Protein AF-A0A752C5B3-F1 (afdb_monomer_lite)

Organism: Salmonella montevideo (NCBI:txid115981)

Radius of gyration: 11.42 Å; chains: 1; bounding box: 33×16×28 Å

Foldseek 3Di:
DPALDDDPVLVVLLVCVLVVHDLVNCCVPVVDDSVVVVVSQVSSCVSVVHHSVVVSVVVD

pLDDT: mean 87.62, std 8.71, range [47.28, 93.44]

Secondary structure (DSSP, 8-state):
---SPPPHHHHHHHHHHHTT--HHHHHHHHT--HHHHHHHHHHHHHHHTS-HHHHHHHH-

Structure (mmCIF, N/CA/C/O backbone):
data_AF-A0A752C5B3-F1
#
_entry.id   AF-A0A752C5B3-F1
#
loop_
_atom_site.group_PDB
_atom_site.id
_atom_site.type_symbol
_atom_site.label_atom_id
_atom_site.label_alt_id
_atom_site.label_comp_id
_atom_site.label_asym_id
_atom_site.label_entity_id
_atom_site.label_seq_id
_atom_site.pdbx_PDB_ins_code
_atom_site.Cartn_x
_atom_site.Cartn_y
_atom_site.Cartn_z
_atom_site.occupancy
_atom_site.B_iso_or_equiv
_atom_site.auth_seq_id
_atom_site.auth_comp_id
_atom_site.auth_asym_id
_atom_site.auth_atom_id
_atom_site.pdbx_PDB_model_num
ATOM 1 N N . LYS A 1 1 ? 20.182 -0.384 -9.751 1.00 47.28 1 LYS A N 1
ATOM 2 C CA . LYS A 1 1 ? 18.846 0.127 -9.336 1.00 47.28 1 LYS A CA 1
ATOM 3 C C . LYS A 1 1 ? 17.974 -1.077 -8.976 1.00 47.28 1 LYS A C 1
ATOM 5 O O . LYS A 1 1 ? 17.846 -1.943 -9.829 1.00 47.28 1 LYS A O 1
ATOM 10 N N . ARG A 1 2 ? 17.445 -1.196 -7.744 1.00 57.56 2 ARG A N 1
ATOM 11 C CA . ARG A 1 2 ? 16.476 -2.265 -7.396 1.00 57.56 2 ARG A CA 1
ATOM 12 C C . ARG A 1 2 ? 15.297 -2.193 -8.382 1.00 57.56 2 ARG A C 1
ATOM 14 O O . ARG A 1 2 ? 14.811 -1.094 -8.639 1.00 57.56 2 ARG A O 1
ATOM 21 N N . GLY A 1 3 ? 14.924 -3.322 -8.984 1.00 65.12 3 GLY A N 1
ATOM 22 C CA . GLY A 1 3 ? 13.921 -3.391 -10.053 1.00 65.12 3 GLY A CA 1
ATOM 23 C C . GLY A 1 3 ? 12.524 -2.930 -9.619 1.00 65.12 3 GLY A C 1
ATOM 24 O O . GLY A 1 3 ? 12.239 -2.796 -8.430 1.00 65.12 3 GLY A O 1
ATOM 25 N N . ARG A 1 4 ? 11.642 -2.702 -10.600 1.00 75.00 4 ARG A N 1
ATOM 26 C CA . ARG A 1 4 ? 10.247 -2.259 -10.391 1.00 75.00 4 ARG A CA 1
ATOM 27 C C . ARG A 1 4 ? 9.314 -3.351 -9.847 1.00 75.00 4 ARG A C 1
ATOM 29 O O . ARG A 1 4 ? 8.127 -3.104 -9.682 1.00 75.00 4 ARG A O 1
ATOM 36 N N . THR A 1 5 ? 9.832 -4.540 -9.552 1.00 85.50 5 THR A N 1
ATOM 37 C CA . THR A 1 5 ? 9.043 -5.664 -9.046 1.00 85.50 5 THR A CA 1
ATOM 38 C C . THR A 1 5 ? 8.383 -5.317 -7.711 1.00 85.50 5 THR A C 1
ATOM 40 O O . THR A 1 5 ? 9.006 -4.732 -6.810 1.00 85.50 5 THR A O 1
ATOM 43 N N . LEU A 1 6 ? 7.106 -5.674 -7.588 1.00 87.50 6 LEU A N 1
ATOM 44 C CA . LEU A 1 6 ? 6.378 -5.561 -6.331 1.00 87.50 6 LEU A CA 1
ATOM 45 C C . LEU A 1 6 ? 6.899 -6.606 -5.346 1.00 87.50 6 LEU A C 1
ATOM 47 O O . LEU A 1 6 ? 7.116 -7.761 -5.708 1.00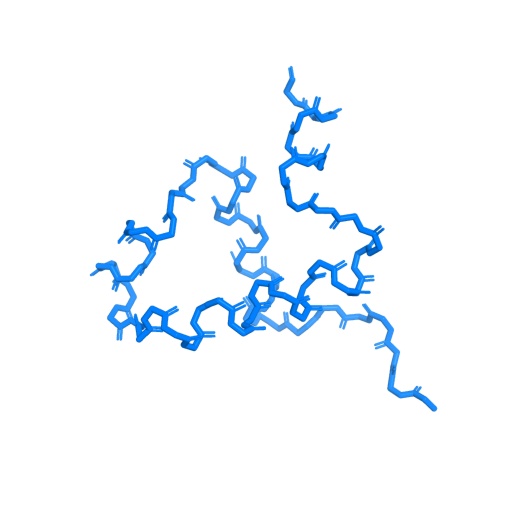 87.50 6 LEU A O 1
ATOM 51 N N . ASN A 1 7 ? 7.107 -6.203 -4.098 1.00 89.12 7 ASN A N 1
ATOM 52 C CA . ASN A 1 7 ? 7.293 -7.167 -3.021 1.00 89.12 7 ASN A CA 1
ATOM 53 C C . ASN A 1 7 ? 5.942 -7.785 -2.622 1.00 89.12 7 ASN A C 1
ATOM 55 O O . ASN A 1 7 ? 4.879 -7.330 -3.045 1.00 89.12 7 ASN A O 1
ATOM 59 N N . TYR A 1 8 ? 5.986 -8.818 -1.783 1.00 89.25 8 TYR A N 1
ATOM 60 C CA . TYR A 1 8 ? 4.789 -9.532 -1.345 1.00 89.25 8 TYR A CA 1
ATOM 61 C C . TYR A 1 8 ? 3.726 -8.604 -0.728 1.00 89.25 8 TYR A C 1
ATOM 63 O O . TYR A 1 8 ? 2.557 -8.666 -1.099 1.00 89.25 8 TYR A O 1
ATOM 71 N N . THR A 1 9 ? 4.127 -7.686 0.155 1.00 87.19 9 THR A N 1
ATOM 72 C CA . THR A 1 9 ? 3.211 -6.735 0.804 1.00 87.19 9 THR A CA 1
ATOM 73 C C . THR A 1 9 ? 2.550 -5.792 -0.201 1.00 87.19 9 THR A C 1
ATOM 75 O O . THR A 1 9 ? 1.345 -5.568 -0.143 1.00 87.19 9 THR A O 1
ATOM 78 N N . GLU A 1 10 ? 3.323 -5.255 -1.142 1.00 89.38 10 GLU A N 1
ATOM 79 C CA . GLU A 1 10 ? 2.839 -4.387 -2.217 1.00 89.38 10 GLU A CA 1
ATOM 80 C C . GLU A 1 10 ? 1.862 -5.123 -3.143 1.00 89.38 10 GLU A C 1
ATOM 82 O O . GLU A 1 10 ? 0.842 -4.555 -3.529 1.00 89.38 10 GLU A O 1
ATOM 87 N N . PHE A 1 11 ? 2.133 -6.394 -3.453 1.00 91.25 11 PHE A N 1
ATOM 88 C CA . PHE A 1 11 ? 1.241 -7.234 -4.250 1.00 91.25 11 PHE A CA 1
ATOM 89 C C . PHE A 1 11 ? -0.089 -7.506 -3.534 1.00 91.25 11 PHE A C 1
ATOM 91 O O . PHE A 1 11 ? -1.156 -7.346 -4.126 1.00 91.25 11 PHE A O 1
ATOM 98 N N . ILE A 1 12 ? -0.044 -7.859 -2.246 1.00 91.31 12 ILE A N 1
ATOM 99 C CA . ILE A 1 12 ? -1.253 -8.062 -1.437 1.00 91.31 12 ILE A CA 1
ATOM 100 C C . ILE A 1 12 ? -2.067 -6.769 -1.335 1.00 91.31 12 ILE A C 1
ATOM 102 O O . ILE A 1 12 ? -3.287 -6.807 -1.491 1.00 91.31 12 ILE A O 1
ATOM 106 N N . LEU A 1 13 ? -1.414 -5.622 -1.128 1.00 91.50 13 LEU A N 1
ATOM 107 C CA . LEU A 1 13 ? -2.089 -4.323 -1.099 1.00 91.50 13 LEU A CA 1
ATOM 108 C C . LEU A 1 13 ? -2.780 -4.005 -2.420 1.00 91.50 13 LEU A C 1
ATOM 110 O O . LEU A 1 13 ? -3.948 -3.624 -2.419 1.00 91.50 13 LEU A O 1
ATOM 114 N N . LEU A 1 14 ? -2.087 -4.214 -3.540 1.00 91.81 14 LEU A N 1
ATOM 115 C CA . LEU A 1 14 ? -2.669 -4.027 -4.863 1.00 91.81 14 LEU A CA 1
ATOM 116 C C . LEU A 1 14 ? -3.900 -4.919 -5.061 1.00 91.81 14 LEU A C 1
ATOM 118 O O . LEU A 1 14 ? -4.943 -4.421 -5.474 1.00 91.81 14 LEU A O 1
ATOM 122 N N . LYS A 1 15 ? -3.807 -6.209 -4.704 1.00 92.38 15 LYS A N 1
ATOM 123 C CA . LYS A 1 15 ? -4.932 -7.152 -4.780 1.00 92.38 15 LYS A CA 1
ATOM 124 C C . LYS A 1 15 ? -6.147 -6.638 -4.002 1.00 92.38 15 LYS A C 1
ATOM 126 O O . LYS A 1 15 ? -7.248 -6.634 -4.539 1.00 92.38 15 LYS A O 1
ATOM 131 N N . ARG A 1 16 ? -5.951 -6.170 -2.765 1.00 92.12 16 ARG A N 1
ATOM 132 C CA . ARG A 1 16 ? -7.033 -5.637 -1.919 1.00 92.12 16 ARG A CA 1
ATOM 133 C C . ARG A 1 16 ? -7.686 -4.399 -2.527 1.00 92.12 16 ARG A C 1
ATOM 135 O O . ARG A 1 16 ? -8.910 -4.319 -2.550 1.00 92.12 16 ARG A O 1
ATOM 142 N N . PHE A 1 17 ? -6.887 -3.473 -3.054 1.00 91.38 17 PHE A N 1
ATOM 143 C CA . PHE A 1 17 ? -7.414 -2.274 -3.704 1.00 91.38 17 PHE A CA 1
ATOM 144 C C . PHE A 1 17 ? -8.209 -2.593 -4.972 1.00 91.38 17 PHE A C 1
ATOM 146 O O . PHE A 1 17 ? -9.281 -2.029 -5.163 1.00 91.38 17 PHE A O 1
ATOM 153 N N . VAL A 1 18 ? -7.733 -3.523 -5.805 1.00 90.25 18 VAL A N 1
ATOM 154 C CA . VAL A 1 18 ? -8.472 -3.982 -6.995 1.00 90.25 18 VAL A CA 1
ATOM 155 C C . VAL A 1 18 ? -9.782 -4.676 -6.607 1.00 90.25 18 VAL A C 1
ATOM 157 O O . VAL A 1 18 ? -10.778 -4.529 -7.302 1.00 90.25 18 VAL A O 1
ATOM 160 N N . SER A 1 19 ? -9.827 -5.364 -5.463 1.00 90.62 19 SER A N 1
ATOM 161 C CA . SER A 1 19 ? -11.066 -5.912 -4.891 1.00 90.62 19 SER A CA 1
ATOM 162 C C . SER A 1 19 ? -11.980 -4.866 -4.230 1.00 90.62 19 SER A C 1
ATOM 164 O O . SER A 1 19 ? -12.960 -5.244 -3.596 1.00 90.62 19 SER A O 1
ATOM 166 N N . GLY A 1 20 ? -11.669 -3.569 -4.329 1.00 89.94 20 GLY A N 1
ATOM 167 C CA . GLY A 1 20 ? -12.490 -2.491 -3.771 1.00 89.94 20 GLY A CA 1
ATOM 168 C C . GLY A 1 20 ? -12.380 -2.318 -2.252 1.00 89.94 20 GLY A C 1
ATOM 169 O O . GLY A 1 20 ? -13.173 -1.588 -1.663 1.00 89.94 20 GLY A O 1
ATOM 170 N N . ILE A 1 21 ? -11.407 -2.963 -1.599 1.00 92.44 21 ILE A N 1
ATOM 171 C CA . ILE A 1 21 ? -11.226 -2.867 -0.147 1.00 92.44 21 ILE A CA 1
ATOM 172 C C . ILE A 1 21 ? -10.586 -1.519 0.201 1.00 92.44 21 ILE A C 1
ATOM 174 O O . ILE A 1 21 ? -9.533 -1.149 -0.329 1.00 92.44 21 ILE A O 1
ATOM 178 N N . SER A 1 22 ? -11.206 -0.787 1.127 1.00 90.19 22 SER A N 1
ATOM 179 C CA . SER A 1 22 ? -10.744 0.538 1.537 1.00 90.19 22 SER A CA 1
ATOM 180 C C . SER A 1 22 ? -9.539 0.477 2.480 1.00 90.19 22 SER A C 1
ATOM 182 O O . SER A 1 22 ? -9.324 -0.493 3.205 1.00 90.19 22 SER A O 1
ATOM 184 N N . ILE A 1 23 ? -8.769 1.568 2.538 1.00 90.44 23 ILE A N 1
ATOM 185 C CA . ILE A 1 23 ? -7.641 1.722 3.474 1.00 90.44 23 ILE A CA 1
ATOM 186 C C . ILE A 1 23 ? -8.087 1.465 4.922 1.00 90.44 23 ILE A C 1
ATOM 188 O O . ILE A 1 23 ? -7.388 0.775 5.656 1.00 90.44 23 ILE A O 1
ATOM 192 N N . GLN A 1 24 ? -9.260 1.967 5.320 1.00 90.81 24 GLN A N 1
ATOM 193 C CA . GLN A 1 24 ? -9.795 1.775 6.671 1.00 90.81 24 GLN A CA 1
ATOM 194 C C . GLN A 1 24 ? -10.084 0.297 6.968 1.00 90.81 24 GLN A C 1
ATOM 196 O O . GLN A 1 24 ? -9.738 -0.193 8.039 1.00 90.81 24 GLN A O 1
ATOM 201 N N . GLN A 1 25 ? -10.651 -0.437 6.006 1.00 92.62 25 GLN A N 1
ATOM 202 C CA . GLN A 1 25 ? -10.892 -1.875 6.153 1.00 92.62 25 GLN A CA 1
ATOM 203 C C . GLN A 1 25 ? -9.581 -2.659 6.280 1.00 92.62 25 GLN A C 1
ATOM 205 O O . GLN A 1 25 ? -9.500 -3.584 7.086 1.00 92.62 25 GLN A O 1
ATOM 210 N N . ILE A 1 26 ? -8.539 -2.274 5.536 1.00 91.31 26 ILE A N 1
ATOM 211 C CA . ILE A 1 26 ? -7.211 -2.902 5.623 1.00 91.31 26 ILE A CA 1
ATOM 212 C C . ILE A 1 26 ? -6.573 -2.644 6.991 1.00 91.31 26 ILE A C 1
ATOM 214 O O . ILE A 1 26 ? -6.084 -3.587 7.607 1.00 91.31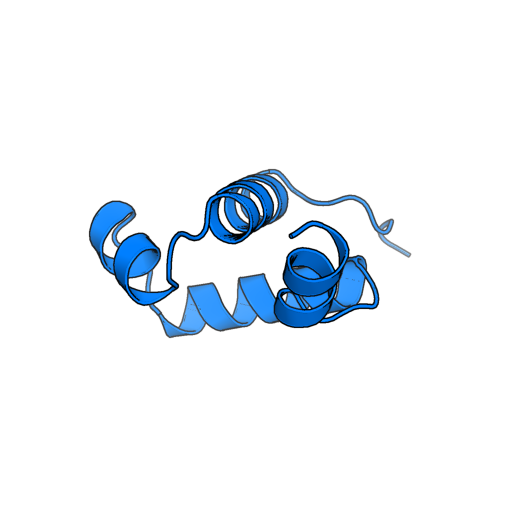 26 ILE A O 1
ATOM 218 N N . VAL A 1 27 ? -6.616 -1.401 7.485 1.00 92.44 27 VAL A N 1
ATOM 219 C CA . VAL A 1 27 ? -6.119 -1.040 8.828 1.00 92.44 27 VAL A CA 1
ATOM 220 C C . VAL A 1 27 ? -6.786 -1.900 9.896 1.00 92.44 27 VAL A C 1
ATOM 222 O O . VAL A 1 27 ? -6.095 -2.480 10.728 1.00 92.44 27 VAL A O 1
ATOM 225 N N . ASN A 1 28 ? -8.112 -2.034 9.828 1.00 90.62 28 ASN A N 1
ATOM 226 C CA . ASN A 1 28 ? -8.884 -2.777 10.819 1.00 90.62 28 ASN A CA 1
ATOM 227 C C . ASN A 1 28 ? -8.654 -4.294 10.735 1.00 90.62 28 ASN A C 1
ATOM 229 O O . ASN A 1 28 ? -8.578 -4.952 11.766 1.00 90.62 28 ASN A O 1
ATOM 233 N N . THR A 1 29 ? -8.538 -4.852 9.526 1.00 87.62 29 THR A N 1
ATOM 234 C CA . THR A 1 29 ? -8.401 -6.308 9.327 1.00 87.62 29 THR A CA 1
ATOM 235 C C . THR A 1 29 ? -6.987 -6.798 9.627 1.00 87.62 29 THR A C 1
ATOM 237 O O . THR A 1 29 ? -6.814 -7.857 10.221 1.00 87.62 29 THR A O 1
ATOM 240 N N . ASP A 1 30 ? -5.970 -6.031 9.228 1.00 81.56 30 ASP A N 1
ATOM 241 C CA . ASP A 1 30 ? -4.569 -6.452 9.335 1.00 81.56 30 ASP A CA 1
ATOM 242 C C . ASP A 1 30 ? -3.857 -5.863 10.563 1.00 81.56 30 ASP A C 1
ATOM 244 O O . ASP A 1 30 ? -2.677 -6.140 10.775 1.00 81.56 30 ASP A O 1
ATOM 248 N N . ASN A 1 31 ? -4.547 -5.027 11.351 1.00 86.19 31 ASN A N 1
ATOM 249 C CA . ASN A 1 31 ? -3.985 -4.279 12.479 1.00 86.19 31 ASN A CA 1
ATOM 250 C C . ASN A 1 31 ? -2.708 -3.494 12.097 1.00 86.19 31 ASN A C 1
ATOM 252 O O . ASN A 1 31 ? -1.713 -3.456 12.826 1.00 86.19 31 ASN A O 1
ATOM 256 N N . ILE A 1 32 ? -2.712 -2.901 10.899 1.00 86.69 32 ILE A N 1
ATOM 257 C CA . ILE A 1 32 ? -1.587 -2.129 10.358 1.00 86.69 32 ILE A CA 1
ATOM 258 C C . ILE A 1 32 ? -1.793 -0.650 10.674 1.00 86.69 32 ILE A C 1
ATOM 260 O O . ILE A 1 32 ? -2.851 -0.091 10.402 1.00 86.69 32 ILE A O 1
ATOM 264 N N . ASP A 1 33 ? -0.741 0.018 11.151 1.00 91.12 33 ASP A N 1
ATOM 265 C CA . ASP A 1 33 ? -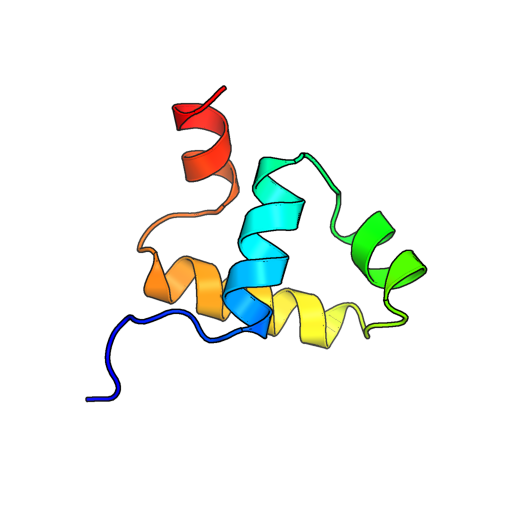0.733 1.475 11.309 1.00 91.12 33 ASP A CA 1
ATOM 266 C C . ASP A 1 33 ? -1.060 2.176 9.977 1.00 91.12 33 ASP A C 1
ATOM 268 O O . ASP A 1 33 ? -0.382 1.987 8.958 1.00 91.12 33 ASP A O 1
ATOM 272 N N . ILE A 1 34 ? -2.075 3.039 10.004 1.00 91.81 34 ILE A N 1
ATOM 273 C CA . ILE A 1 34 ? -2.541 3.793 8.842 1.00 91.81 34 ILE A CA 1
ATOM 274 C C . ILE A 1 34 ? -1.422 4.590 8.152 1.00 91.81 34 ILE A C 1
ATOM 276 O O . ILE A 1 34 ? -1.372 4.645 6.922 1.00 91.81 34 ILE A O 1
ATOM 280 N N . LYS A 1 35 ? -0.465 5.155 8.900 1.00 93.44 35 LYS A N 1
ATOM 281 C CA . LYS A 1 35 ? 0.683 5.884 8.338 1.00 93.44 35 LYS A CA 1
ATOM 282 C C . LYS A 1 35 ? 1.595 4.949 7.553 1.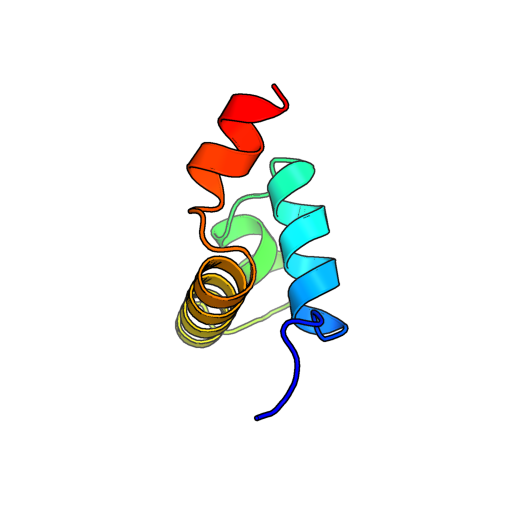00 93.44 35 LYS A C 1
ATOM 284 O O . LYS A 1 35 ? 2.022 5.293 6.450 1.00 93.44 35 LYS A O 1
ATOM 289 N N . LYS A 1 36 ? 1.870 3.750 8.082 1.00 91.19 36 LYS A N 1
ATOM 290 C CA . LYS A 1 36 ? 2.659 2.733 7.364 1.00 91.19 36 LYS A CA 1
ATOM 291 C C . LYS A 1 36 ? 1.946 2.311 6.085 1.00 91.19 36 LYS A C 1
ATOM 293 O O . LYS A 1 36 ? 2.584 2.224 5.035 1.00 91.19 36 LYS A O 1
ATOM 298 N N . LEU A 1 37 ? 0.631 2.115 6.151 1.00 92.12 37 LEU A N 1
ATOM 299 C CA . LEU A 1 37 ? -0.183 1.756 4.995 1.00 92.12 37 LEU A CA 1
ATOM 300 C C . LEU A 1 37 ? -0.102 2.812 3.880 1.00 92.12 37 LEU A C 1
ATOM 302 O O . LEU A 1 37 ? 0.115 2.458 2.720 1.00 92.12 37 LEU A O 1
ATOM 306 N N . TYR A 1 38 ? -0.167 4.103 4.221 1.00 92.50 38 TYR A N 1
ATOM 307 C CA . TYR A 1 38 ? 0.026 5.188 3.253 1.00 92.50 38 TYR A CA 1
ATOM 308 C C . TYR A 1 38 ? 1.421 5.187 2.616 1.00 92.50 38 TYR A C 1
ATOM 310 O O . TYR A 1 38 ? 1.537 5.375 1.404 1.00 92.50 38 TYR A O 1
ATOM 318 N N . VAL A 1 39 ? 2.482 4.916 3.386 1.00 92.75 39 VAL A N 1
ATOM 319 C CA . VAL A 1 39 ? 3.847 4.793 2.838 1.00 92.75 39 VAL A CA 1
ATOM 320 C C . VAL A 1 39 ? 3.941 3.629 1.848 1.00 92.75 39 VAL A C 1
ATOM 322 O O . VAL A 1 39 ? 4.545 3.772 0.782 1.00 92.75 39 VAL A O 1
ATOM 325 N N . HIS A 1 40 ? 3.338 2.482 2.168 1.00 90.88 40 HIS A N 1
ATOM 326 C CA . HIS A 1 40 ? 3.307 1.338 1.258 1.00 90.88 40 HIS A CA 1
ATOM 327 C C . HIS A 1 40 ? 2.494 1.625 -0.007 1.00 90.88 40 HIS A C 1
ATOM 329 O O . HIS A 1 40 ? 2.964 1.307 -1.099 1.00 90.88 40 HIS A O 1
ATOM 335 N N . LYS A 1 41 ? 1.338 2.289 0.117 1.00 91.88 41 LYS A N 1
ATOM 336 C CA . LYS A 1 41 ? 0.540 2.744 -1.028 1.00 91.88 41 LYS A CA 1
ATOM 337 C C . LYS A 1 41 ? 1.347 3.666 -1.944 1.00 91.88 41 LYS A C 1
ATOM 339 O O . LYS A 1 41 ? 1.393 3.429 -3.145 1.00 91.88 41 LYS A O 1
ATOM 344 N N . LEU A 1 42 ? 2.027 4.671 -1.393 1.00 92.44 42 LEU A N 1
ATOM 345 C CA . LEU A 1 42 ? 2.832 5.605 -2.184 1.00 92.44 42 LEU A CA 1
ATOM 346 C C . LEU A 1 42 ? 3.972 4.889 -2.925 1.00 92.44 42 LEU A C 1
ATOM 348 O O . LEU A 1 42 ? 4.218 5.141 -4.102 1.00 92.44 42 LEU A O 1
ATOM 352 N N . ARG A 1 43 ? 4.668 3.966 -2.251 1.00 91.25 43 ARG A N 1
ATOM 353 C CA . ARG A 1 43 ? 5.722 3.151 -2.880 1.00 91.25 43 ARG A CA 1
ATOM 354 C C . ARG A 1 43 ? 5.176 2.282 -4.008 1.00 91.25 43 ARG A C 1
ATOM 356 O O . ARG A 1 43 ? 5.821 2.183 -5.048 1.00 91.25 43 ARG A O 1
ATOM 363 N N . LEU A 1 44 ? 4.003 1.689 -3.806 1.00 91.88 44 LEU A N 1
ATOM 364 C CA . LEU A 1 44 ? 3.301 0.901 -4.811 1.00 91.88 44 LEU A CA 1
ATOM 365 C C . LEU A 1 44 ? 2.955 1.758 -6.039 1.00 91.88 44 LEU A C 1
ATOM 367 O O . LEU A 1 44 ? 3.333 1.396 -7.148 1.00 91.88 44 LEU A O 1
ATOM 371 N N . GLU A 1 45 ? 2.335 2.923 -5.849 1.00 92.12 45 GLU A N 1
ATOM 372 C CA . GLU A 1 45 ? 2.001 3.853 -6.942 1.00 92.12 45 GLU A CA 1
ATOM 373 C C . GLU A 1 45 ? 3.248 4.303 -7.712 1.00 92.12 45 GLU A C 1
ATOM 375 O O . GLU A 1 45 ? 3.262 4.280 -8.942 1.00 92.12 45 GLU A O 1
ATOM 380 N N . ASN A 1 46 ? 4.341 4.607 -7.008 1.00 92.00 46 ASN A N 1
ATOM 381 C CA . ASN A 1 46 ? 5.612 4.971 -7.636 1.00 92.00 46 ASN A CA 1
ATOM 382 C C . ASN A 1 46 ? 6.213 3.835 -8.481 1.00 92.00 46 ASN A C 1
ATOM 384 O O . ASN A 1 46 ? 6.869 4.099 -9.489 1.00 92.00 46 ASN A O 1
ATOM 388 N N . LYS A 1 47 ? 6.012 2.571 -8.088 1.00 91.12 47 LYS A N 1
ATOM 389 C CA . LYS A 1 47 ? 6.462 1.411 -8.873 1.00 91.12 47 LYS A CA 1
ATOM 390 C C . LYS A 1 47 ? 5.584 1.159 -10.094 1.00 91.12 47 LYS A C 1
ATOM 392 O O . LYS A 1 47 ? 6.113 0.790 -11.140 1.00 91.12 47 LYS A O 1
ATOM 397 N N . LEU A 1 48 ? 4.276 1.364 -9.952 1.00 88.56 48 LEU A N 1
ATOM 398 C CA . LEU A 1 48 ? 3.292 1.186 -11.020 1.00 88.56 48 LEU A CA 1
ATOM 399 C C . LEU A 1 48 ? 3.291 2.349 -12.023 1.00 88.56 48 LEU A C 1
ATOM 401 O O . LEU A 1 48 ? 2.867 2.171 -13.159 1.00 88.56 48 LEU A O 1
ATOM 405 N N . GLY A 1 49 ? 3.762 3.532 -11.620 1.00 91.00 49 GLY A N 1
ATOM 406 C CA . GLY A 1 49 ? 3.750 4.743 -12.446 1.00 91.00 49 GLY A CA 1
ATOM 407 C C . GLY A 1 49 ? 2.371 5.403 -12.565 1.00 91.00 49 GLY A C 1
ATOM 408 O O . GLY A 1 49 ? 2.215 6.377 -13.298 1.00 91.00 49 GLY A O 1
ATOM 409 N N . HIS A 1 50 ? 1.374 4.899 -11.837 1.00 89.88 50 HIS A N 1
ATOM 410 C CA . HIS A 1 50 ? -0.000 5.386 -11.845 1.00 89.88 50 HIS A CA 1
ATOM 411 C C . HIS A 1 50 ? -0.585 5.358 -10.436 1.00 89.88 50 HIS A C 1
ATOM 413 O O . HIS A 1 50 ? -0.195 4.538 -9.602 1.00 89.88 50 HIS A O 1
ATOM 419 N N . SER A 1 51 ? -1.551 6.242 -10.179 1.00 91.25 51 SER A N 1
ATOM 420 C CA . SER A 1 51 ? -2.334 6.169 -8.951 1.00 91.25 51 SER A CA 1
ATOM 421 C C . SER A 1 51 ? -3.197 4.908 -8.949 1.00 91.25 51 SER A C 1
ATOM 423 O O . SER A 1 51 ? -3.704 4.486 -9.991 1.00 91.25 51 SER A O 1
ATOM 425 N N . ILE A 1 52 ? -3.417 4.333 -7.766 1.00 89.94 52 ILE A N 1
ATOM 426 C CA . ILE A 1 52 ? -4.305 3.175 -7.597 1.00 89.94 52 ILE A CA 1
ATOM 427 C C . ILE A 1 52 ? -5.709 3.495 -8.114 1.00 89.94 52 ILE A C 1
ATOM 429 O O . ILE A 1 52 ? -6.317 2.671 -8.786 1.00 89.94 52 ILE A O 1
ATOM 433 N N . HIS A 1 53 ? -6.191 4.717 -7.873 1.00 89.12 53 HIS A N 1
ATOM 434 C CA . HIS A 1 53 ? -7.484 5.174 -8.379 1.00 89.12 53 HIS A CA 1
ATOM 435 C C . HIS A 1 53 ? -7.574 5.094 -9.910 1.00 89.12 53 HIS A C 1
ATOM 437 O O . HIS A 1 53 ? -8.561 4.587 -10.431 1.00 89.12 53 HIS A O 1
ATOM 443 N N . LYS A 1 54 ? -6.527 5.522 -10.630 1.00 90.31 54 LYS A N 1
ATOM 444 C CA . LYS A 1 54 ? -6.492 5.455 -12.097 1.00 90.31 54 LYS A CA 1
ATOM 445 C C . LYS A 1 54 ? -6.440 4.015 -12.607 1.00 90.31 54 LYS A C 1
ATOM 447 O O . LYS A 1 54 ? -7.043 3.712 -13.625 1.00 90.31 54 LYS A O 1
ATOM 452 N N . ILE A 1 55 ? -5.738 3.131 -11.900 1.00 87.25 55 ILE A N 1
ATOM 453 C CA . ILE A 1 55 ? -5.688 1.703 -12.239 1.00 87.25 55 ILE A CA 1
ATOM 454 C C . ILE A 1 55 ? -7.072 1.075 -12.080 1.00 87.25 55 ILE A C 1
ATOM 456 O O . ILE A 1 55 ? -7.540 0.414 -12.997 1.00 87.25 55 ILE A O 1
ATOM 460 N N . ILE A 1 56 ? -7.739 1.324 -10.952 1.00 87.62 56 ILE A N 1
ATOM 461 C CA . ILE A 1 56 ? -9.088 0.812 -10.691 1.00 87.62 56 ILE A CA 1
ATOM 462 C C . ILE A 1 56 ? -10.080 1.357 -11.726 1.00 87.62 56 ILE A C 1
ATOM 464 O O . ILE A 1 56 ? -10.803 0.575 -12.325 1.00 87.62 56 ILE A O 1
ATOM 468 N N . SER A 1 57 ? -10.058 2.667 -11.994 1.00 88.38 57 SER A N 1
ATOM 469 C CA . SER A 1 57 ? -10.938 3.324 -12.977 1.00 88.38 57 SER A CA 1
ATOM 470 C C . SER A 1 57 ? -10.699 2.898 -14.430 1.00 88.38 57 SER A C 1
ATOM 472 O O . SER A 1 57 ? -11.513 3.218 -15.285 1.00 88.38 57 SER A O 1
ATOM 474 N N . ASN A 1 58 ? -9.565 2.266 -14.735 1.00 85.06 58 ASN A N 1
ATOM 475 C CA . ASN A 1 58 ? -9.291 1.722 -16.065 1.00 85.06 58 ASN A CA 1
ATOM 476 C C . ASN A 1 58 ? -9.703 0.245 -16.189 1.00 85.06 58 ASN A C 1
ATOM 478 O O . ASN A 1 58 ? -9.690 -0.286 -17.297 1.00 85.06 58 ASN A O 1
ATOM 482 N N . ILE A 1 59 ? -9.973 -0.435 -15.070 1.00 79.44 59 ILE A N 1
ATOM 483 C CA . ILE A 1 59 ? -10.361 -1.853 -15.032 1.00 79.44 59 ILE A CA 1
ATOM 484 C C . ILE A 1 59 ? -11.879 -2.001 -14.860 1.00 79.44 59 ILE A C 1
ATOM 486 O O . ILE A 1 59 ? -12.452 -2.938 -15.414 1.00 79.44 59 ILE A O 1
ATOM 490 N N . LEU A 1 60 ? -12.498 -1.109 -14.079 1.00 62.28 60 LEU A N 1
ATOM 491 C CA . LEU A 1 60 ? -13.942 -1.009 -13.837 1.00 62.28 60 LEU A CA 1
ATOM 492 C C . LEU A 1 60 ? -14.563 0.059 -14.736 1.00 62.28 60 LEU A C 1
ATOM 494 O O . LEU A 1 60 ? -15.677 -0.197 -15.239 1.00 62.28 60 LEU A O 1
#

Sequence (60 aa):
KRGRTLNYTEFILLKRFVSGISIQQIVNTDNIDIKKLYVHKLRLENKLGHSIHKIISNIL

=== Feature glossary ===
Legend for the data blocks above and below:

— What the protein is —

The amino-acid sequence is the protein's primary structure: the linear order of residues from the N-terminus to the C-terminus, written in one-letter code. Everything else here — the 3D coordinates, the secondary structure, the domain annotations — is ultimately a consequence of this string.

Functional annotations link the protein to curated databases. InterPro entries identify conserved domains and families by matching the sequence against member-database signatures (Pfam, PROSITE, CDD, …). Gene Ontology (GO) terms describe molecular function, biological process, and cellular component in a controlled vocabulary. CATH places the structure in a hierarchical fold classification (Class/Architecture/Topology/Homologous-superfamily). The organism is the source species.

— Where its atoms are —

Atomic coordinates in PDBx/mmCIF format — the same representation the Protein Data Bank distributes. Each line of the _atom_site loop places one backbone atom in Cartesian space (units: ångströms, origin: arbitrary).

The six renders are orthographic views along the three Cartesian axes in both directions. Representation (cartoon, sticks, or surface) and color scheme (sequence-rainbow or by-chain) vary across proteins so the training set covers all the common visualization conventions.

— Local backbone conformation —

Eight-state secondary structure (DSSP): H is the canonical α-helix, G the tighter 3₁₀-helix, I the wider π-helix; E/B are β-structure, T and S are turns and bends, and '-' is everything else. DSSP derives these from the pattern of main-chain N–H···O=C hydrogen bonds, not from the sequence.

Three-state secondary structure (P-SEA) collapses the eight DSSP classes into helix (a), strand (b), and coil (c). P-SEA assigns these from Cα geometry alone — distances and angles — without requiring backbone oxygens, so it works on any Cα trace.

φ (phi) and ψ (psi) are the two rotatable backbone dihedrals per residue: φ is the C(i-1)–N–Cα–C torsion, ψ is the N–Cα–C–N(i+1) torsion, both in degrees on (−180°, 180°]. α-helical residues cluster near (−60°, −45°); β-strand residues near (−120°, +130°). A Ramachandran plot is simply a scatter of (φ, ψ) for every residue.

— Global shape and packing —

The geometric summary reports three shape descriptors. Rg (radius of gyration) measures how spread out the Cα atoms are about their centre of mass; compact globular proteins have small Rg, elongated or unfolded ones large. Cα contacts (<8 Å, |i−j|>4) count long-range residue pairs in spatial proximity — high for tightly packed folds, near zero for rods or random coil. The bounding-box extents give the protein's footprint along x, y, z in Å.

SASA measures how much of the protein is reachable by solvent. It is computed by rolling a water-sized probe over the atomic surface and summing the exposed area (Å²). Per-residue SASA distinguishes core (buried, low SASA) from surface (exposed, high SASA) residues; total SASA is a whole-molecule size measure.

Plot images: a contact map (which residues are close in 3D, as an N×N binary image), a Ramachandran scatter (backbone torsion angles, revealing secondary-structure composition at a glance), and — for AlphaFold structures — a PAE heatmap (pairwise prediction confidence).

— Structural neighborhood —

A 3Di character summarizes, for each residue, the relative orientation of the Cα frame of its nearest spatial neighbor. Because it encodes fold topology rather than chemistry, 3Di alignments detect remote structural similarity that sequence alignment misses.

The Foldseek neighbor list gives the closest experimentally determined structures in the PDB, ranked by structural alignment. TM-score near 1 means near-identical fold; near 0.3 means only rough topology match. This is how one finds what a novel AlphaFold prediction most resembles in the solved-structure universe.

— Confidence and disorder —

For AlphaFold models, the B-factor field carries pLDDT — the model's own estimate of local accuracy on a 0–100 scale. Regions with pLDDT<50 should be treated as essentially unmodeled; they often correspond to intrinsically disordered segments.

Crystallographic B-factors measure how much each atom's electron density is smeared out, in Å². They rise in mobile loops and surface residues and fall in the buried interior. In AlphaFold models this column is repurposed to hold pLDDT instead.

Predicted Aligned Error (PAE) is an AlphaFold confidence matrix: entry (i, j) is the expected error in the position of residue j, in ångströms, when the prediction is superimposed on the 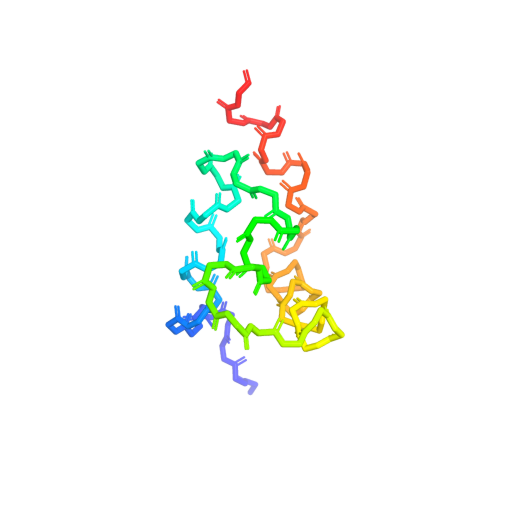true structure at residue i. Low PAE within a block of residues means that block is internally rigid and well-predicted; high PAE between two blocks means their relativ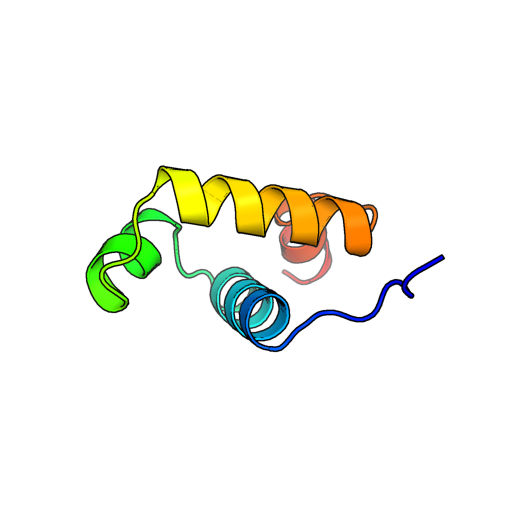e placement is uncertain even if each block individually is confident.